Protein AF-A0AA43L320-F1 (afdb_monomer_lite)

Secondary structure (DSSP, 8-state):
-PPBPTTT-PBPEEEEEEETTEEEEEEE-TTT--EEEE-TTSSS-TTTTT-HHHHHHHHHHHHHHHHHHHHHHHHHHHHHHHHHHHHHHHHHHHHHHHHHHHHHHHHHH--

Foldseek 3Di:
DFDADPPPRHGWDWDFDCDPPDGWTWIADPPPRDIDTDDPPPDDPPVVCPDVVNVVVVVVVVVVVVVVVVVVVVVVVVVVVVVVVVVVVVVVVVVVVVVVVVVVVVVVVVD

Radius of gyration: 34.47 Å; chains: 1; bounding box: 60×39×96 Å

pLDDT: mean 72.35, std 18.94, range [42.34, 97.25]

Structure (mmCIF, N/CA/C/O backbone):
data_AF-A0AA43L320-F1
#
_entry.id   AF-A0AA43L320-F1
#
loop_
_atom_site.group_PDB
_atom_site.id
_atom_site.type_symbol
_atom_site.label_atom_id
_atom_site.label_alt_id
_atom_site.label_comp_id
_atom_site.label_asym_id
_atom_site.label_entity_id
_atom_site.label_seq_id
_atom_site.pdbx_PDB_ins_code
_atom_site.Cartn_x
_atom_site.Cartn_y
_atom_site.Cartn_z
_atom_site.occupancy
_atom_site.B_iso_or_equiv
_atom_site.auth_seq_id
_atom_site.auth_comp_id
_atom_site.auth_asym_id
_atom_site.auth_atom_id
_atom_site.pdbx_PDB_model_num
ATOM 1 N N . MET A 1 1 ? 27.239 -2.742 -45.881 1.00 50.31 1 MET A N 1
ATOM 2 C CA . MET A 1 1 ? 28.266 -3.732 -45.496 1.00 50.31 1 MET A CA 1
ATOM 3 C C . MET A 1 1 ? 27.549 -4.817 -44.713 1.00 50.31 1 MET A C 1
ATOM 5 O O . MET A 1 1 ? 26.908 -4.476 -43.729 1.00 50.31 1 MET A O 1
ATOM 9 N N . GLU A 1 2 ? 27.549 -6.057 -45.202 1.00 52.50 2 GLU A N 1
ATOM 10 C CA . GLU A 1 2 ? 26.899 -7.197 -44.536 1.00 52.50 2 GLU A CA 1
ATOM 11 C C . GLU A 1 2 ? 27.739 -7.641 -43.328 1.00 52.50 2 GLU A C 1
ATOM 13 O O . GLU A 1 2 ? 28.935 -7.904 -43.467 1.00 52.50 2 GLU A O 1
ATOM 18 N N . GLU A 1 3 ? 27.141 -7.686 -42.135 1.00 56.88 3 GLU A N 1
ATOM 19 C CA . GLU A 1 3 ? 27.816 -8.140 -40.913 1.00 56.88 3 GLU A CA 1
ATOM 20 C C . GLU A 1 3 ? 27.909 -9.677 -40.909 1.00 56.88 3 GLU A C 1
ATOM 22 O O . GLU A 1 3 ? 26.898 -10.380 -40.916 1.00 56.88 3 GLU A O 1
ATOM 27 N N . LYS A 1 4 ? 29.138 -10.206 -40.911 1.00 62.78 4 LYS A N 1
ATOM 28 C CA . LYS A 1 4 ? 29.427 -11.645 -40.813 1.00 62.78 4 LYS A CA 1
ATOM 29 C C . LYS A 1 4 ? 29.755 -12.027 -39.371 1.00 62.78 4 LYS A C 1
ATOM 31 O O . LYS A 1 4 ? 30.315 -11.224 -38.627 1.00 62.78 4 LYS A O 1
ATOM 36 N N . CYS A 1 5 ? 29.441 -13.261 -38.986 1.00 64.62 5 CYS A N 1
ATOM 37 C CA . CYS A 1 5 ? 29.768 -13.794 -37.669 1.00 64.62 5 CYS A CA 1
ATOM 38 C C . CYS A 1 5 ? 31.290 -13.760 -37.443 1.00 64.62 5 CYS A C 1
ATOM 40 O O . CYS A 1 5 ? 32.023 -14.319 -38.260 1.00 64.62 5 CYS A O 1
ATOM 42 N N . PRO A 1 6 ? 31.790 -13.175 -36.342 1.00 63.50 6 PRO A N 1
ATOM 43 C CA . PRO A 1 6 ? 33.228 -13.121 -36.076 1.00 63.50 6 PRO A CA 1
ATOM 44 C C . PRO A 1 6 ? 33.849 -14.508 -35.844 1.00 63.50 6 PRO A C 1
ATOM 46 O O . PRO A 1 6 ? 35.060 -14.653 -35.965 1.00 63.50 6 PRO A O 1
ATOM 49 N N . GLN A 1 7 ? 33.034 -15.523 -35.529 1.00 66.31 7 GLN A N 1
ATOM 50 C CA . GLN A 1 7 ? 33.512 -16.856 -35.159 1.00 66.31 7 GLN A CA 1
ATOM 51 C C . GLN A 1 7 ? 33.479 -17.876 -36.305 1.00 66.31 7 GLN A C 1
ATOM 53 O O . GLN A 1 7 ? 34.319 -18.767 -36.344 1.00 66.31 7 GLN A O 1
ATOM 58 N N . CYS A 1 8 ? 32.541 -17.758 -37.247 1.00 70.75 8 CYS A N 1
ATOM 59 C CA . CYS A 1 8 ? 32.415 -18.701 -38.369 1.00 70.75 8 CYS A CA 1
ATOM 60 C C . CYS A 1 8 ? 32.293 -18.029 -39.747 1.00 70.75 8 CYS A C 1
ATOM 62 O O . CYS A 1 8 ? 32.132 -18.717 -40.749 1.00 70.75 8 CYS A O 1
ATOM 64 N N . ALA A 1 9 ? 32.336 -16.692 -39.808 1.00 67.56 9 ALA A N 1
ATOM 65 C CA . ALA A 1 9 ? 32.150 -15.874 -41.011 1.00 67.56 9 ALA A CA 1
ATOM 66 C C . ALA A 1 9 ? 30.824 -16.090 -41.776 1.00 67.56 9 ALA A C 1
ATOM 68 O O . ALA A 1 9 ? 30.637 -15.506 -42.847 1.00 67.56 9 ALA A O 1
ATOM 69 N N . ALA A 1 10 ? 29.886 -16.867 -41.225 1.00 71.06 10 ALA A N 1
ATOM 70 C CA . ALA A 1 10 ? 28.543 -17.045 -41.767 1.00 71.06 10 ALA A CA 1
ATOM 71 C C . ALA A 1 10 ? 27.704 -15.755 -41.621 1.00 71.06 10 ALA A C 1
ATOM 73 O O . ALA A 1 10 ? 27.972 -14.946 -40.723 1.00 71.06 10 ALA A O 1
ATOM 74 N N . PRO A 1 11 ? 26.695 -15.531 -42.481 1.00 61.12 11 PRO A N 1
ATOM 75 C CA . PRO A 1 11 ? 25.803 -14.379 -42.365 1.00 61.12 11 PRO A CA 1
ATOM 76 C C . PRO A 1 11 ? 24.998 -14.432 -41.057 1.00 61.12 11 PRO A C 1
ATOM 78 O O . PRO A 1 11 ? 24.463 -15.477 -40.687 1.00 61.12 11 PRO A O 1
ATOM 81 N N . LEU A 1 12 ? 24.924 -13.303 -40.347 1.00 61.56 12 LEU A N 1
ATOM 82 C CA . LEU A 1 12 ? 24.143 -13.165 -39.114 1.00 61.56 12 LEU A CA 1
ATOM 83 C C . LEU A 1 12 ? 22.704 -12.754 -39.453 1.00 61.56 12 LEU A C 1
ATOM 85 O O . LEU A 1 12 ? 22.498 -11.784 -40.184 1.00 61.56 12 LEU A O 1
ATOM 89 N N . LYS A 1 13 ? 21.705 -13.443 -38.895 1.00 59.94 13 LYS A N 1
ATOM 90 C CA . LYS A 1 13 ? 20.313 -12.973 -38.919 1.00 59.94 13 LYS A CA 1
ATOM 91 C C . LYS A 1 13 ? 20.035 -12.189 -37.640 1.00 59.94 13 LYS A C 1
ATOM 93 O O . LYS A 1 13 ? 20.357 -12.639 -36.546 1.00 59.94 13 LYS A O 1
ATOM 98 N N . ARG A 1 14 ? 19.455 -10.995 -37.776 1.00 57.75 14 ARG A N 1
ATOM 99 C CA . ARG A 1 14 ? 19.022 -10.189 -36.627 1.00 57.75 14 ARG A CA 1
ATOM 100 C C . ARG A 1 14 ? 17.656 -10.681 -36.166 1.00 57.75 14 ARG A C 1
ATOM 102 O O . ARG A 1 14 ? 16.716 -10.658 -36.956 1.00 57.75 14 ARG A O 1
ATOM 109 N N . ALA A 1 15 ? 17.556 -11.087 -34.906 1.00 53.25 15 ALA A N 1
ATOM 110 C CA . ALA A 1 15 ? 16.291 -11.372 -34.248 1.00 53.25 15 ALA A CA 1
ATOM 111 C C . ALA A 1 15 ? 16.098 -10.352 -33.119 1.00 53.25 15 ALA A C 1
ATOM 113 O O . ALA A 1 15 ? 16.941 -10.209 -32.237 1.00 53.25 15 ALA A O 1
AT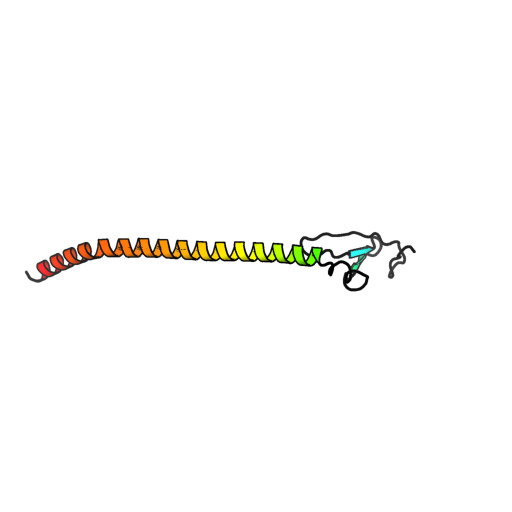OM 114 N N . THR A 1 16 ? 15.012 -9.588 -33.175 1.00 52.88 16 THR A N 1
ATOM 115 C CA . THR A 1 16 ? 14.664 -8.616 -32.136 1.00 52.88 16 THR A CA 1
ATOM 116 C C . THR A 1 16 ? 13.730 -9.304 -31.153 1.00 52.88 16 THR A C 1
ATOM 118 O O . THR A 1 16 ? 12.585 -9.593 -31.496 1.00 52.88 16 THR A O 1
ATOM 121 N N . GLU A 1 17 ? 14.201 -9.595 -29.942 1.00 46.91 17 GLU A N 1
ATOM 122 C CA . GLU A 1 17 ? 13.357 -10.193 -28.909 1.00 46.91 17 GLU A CA 1
ATOM 123 C C . GLU A 1 17 ? 12.870 -9.099 -27.951 1.00 46.91 17 GLU A C 1
ATOM 125 O O . GLU A 1 17 ? 13.636 -8.523 -27.176 1.00 46.91 17 GLU A O 1
ATOM 130 N N . ILE A 1 18 ? 11.579 -8.769 -28.040 1.00 47.12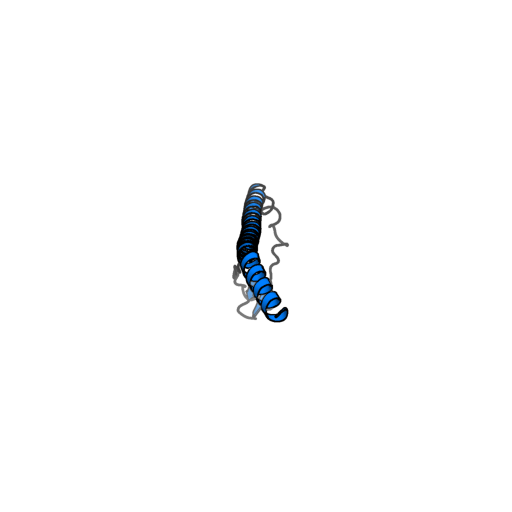 18 ILE A N 1
ATOM 131 C CA . ILE A 1 18 ? 10.936 -7.767 -27.184 1.00 47.12 18 ILE A CA 1
ATOM 132 C C . ILE A 1 18 ? 10.414 -8.486 -25.940 1.00 47.12 18 ILE A C 1
ATOM 134 O O . ILE A 1 18 ? 9.248 -8.871 -25.874 1.00 47.12 18 ILE A O 1
ATOM 138 N N . ASN A 1 19 ? 11.279 -8.685 -24.946 1.00 45.31 19 ASN A N 1
ATOM 139 C CA . ASN A 1 19 ? 10.837 -9.115 -23.623 1.00 45.31 19 ASN A CA 1
ATOM 140 C C . ASN A 1 19 ? 10.483 -7.886 -22.779 1.00 45.31 19 ASN A C 1
ATOM 142 O O . ASN A 1 19 ? 11.207 -6.893 -22.760 1.00 45.31 19 ASN A O 1
ATOM 146 N N . SER A 1 20 ? 9.340 -7.969 -22.098 1.00 45.88 20 SER A N 1
ATOM 147 C CA . SER A 1 20 ? 8.433 -6.901 -21.638 1.00 45.88 20 SER A CA 1
ATOM 148 C C . SER A 1 20 ? 8.994 -5.681 -20.887 1.00 45.88 20 SER A C 1
ATOM 150 O O . SER A 1 20 ? 8.207 -4.802 -20.552 1.00 45.88 20 SER A O 1
ATOM 152 N N . LEU A 1 21 ? 10.297 -5.566 -20.622 1.00 47.81 21 LEU A N 1
ATOM 153 C CA . LEU A 1 21 ? 10.897 -4.403 -19.957 1.00 47.81 21 LEU A CA 1
ATOM 154 C C . LEU A 1 21 ? 12.280 -3.977 -20.496 1.00 47.81 21 LEU A C 1
ATOM 156 O O . LEU A 1 21 ? 12.795 -2.960 -20.033 1.00 47.81 21 LEU A O 1
ATOM 160 N N . ILE A 1 22 ? 12.885 -4.686 -21.460 1.00 47.25 22 ILE A N 1
ATOM 161 C CA . ILE A 1 22 ? 14.171 -4.300 -22.070 1.00 47.25 22 ILE A CA 1
ATOM 162 C C . ILE A 1 22 ? 14.190 -4.751 -23.541 1.00 47.25 22 ILE A C 1
ATOM 164 O O . ILE A 1 22 ? 14.206 -5.946 -23.820 1.00 47.25 22 ILE A O 1
ATOM 168 N N . GLU A 1 23 ? 14.228 -3.805 -24.487 1.00 49.16 23 GLU A N 1
ATOM 169 C CA . GLU A 1 23 ? 14.583 -4.102 -25.883 1.00 49.16 23 GLU A CA 1
ATOM 170 C C . GLU A 1 23 ? 16.090 -4.387 -25.952 1.00 49.16 23 GLU A C 1
ATOM 172 O O . GLU A 1 23 ? 16.916 -3.477 -26.035 1.00 49.16 23 GLU A O 1
ATOM 177 N N . THR A 1 24 ? 16.463 -5.660 -25.854 1.00 52.09 24 THR A N 1
ATOM 178 C CA . THR A 1 24 ? 17.830 -6.122 -26.121 1.00 52.09 24 THR A CA 1
ATOM 179 C C . THR A 1 24 ? 17.876 -6.755 -27.502 1.00 52.09 24 THR A C 1
ATOM 181 O O . THR A 1 24 ? 17.293 -7.814 -27.717 1.00 52.09 24 THR A O 1
ATOM 184 N N . GLU A 1 25 ? 18.588 -6.122 -28.437 1.00 53.47 25 GLU A N 1
ATOM 185 C CA . GLU A 1 25 ? 18.914 -6.758 -29.714 1.00 53.47 25 GLU A CA 1
ATOM 186 C C . GLU A 1 25 ? 19.965 -7.846 -29.469 1.00 53.47 25 GLU A C 1
ATOM 188 O O . GLU A 1 25 ? 21.114 -7.568 -29.103 1.00 53.47 25 GLU A O 1
ATOM 193 N N . ILE A 1 26 ? 19.556 -9.099 -29.652 1.00 59.62 26 ILE A N 1
ATOM 194 C CA . ILE A 1 26 ? 20.440 -10.257 -29.589 1.00 59.62 26 ILE A CA 1
ATOM 195 C C . ILE A 1 26 ? 20.672 -10.702 -31.027 1.00 59.62 26 ILE A C 1
ATOM 197 O O . ILE A 1 26 ? 19.739 -11.040 -31.750 1.00 59.62 26 ILE A O 1
ATOM 201 N N . ILE A 1 27 ? 21.928 -10.678 -31.463 1.00 62.88 27 ILE A N 1
ATOM 202 C CA . ILE A 1 27 ? 22.288 -11.261 -32.751 1.00 62.88 27 ILE A CA 1
ATOM 203 C C . ILE A 1 27 ? 22.785 -12.673 -32.491 1.00 62.88 27 ILE A C 1
ATOM 205 O O . ILE A 1 27 ? 23.805 -12.855 -31.827 1.00 62.88 27 ILE A O 1
ATOM 209 N N . GLU A 1 28 ? 22.082 -13.657 -33.038 1.00 60.56 28 GLU A N 1
ATOM 210 C CA . GLU A 1 28 ? 22.453 -15.064 -32.954 1.00 60.56 28 GLU A CA 1
ATOM 211 C C . GLU A 1 28 ? 22.883 -15.592 -34.326 1.00 60.56 28 GLU A C 1
ATOM 213 O O . GLU A 1 28 ? 22.277 -15.306 -35.361 1.00 60.56 28 GLU A O 1
ATOM 218 N N . CYS A 1 29 ? 23.972 -16.356 -34.349 1.00 62.72 29 CYS A N 1
ATOM 219 C CA . CYS A 1 29 ? 24.416 -17.053 -35.543 1.00 62.72 29 CYS A CA 1
ATOM 220 C C . CYS A 1 29 ? 23.809 -18.458 -35.598 1.00 62.72 29 CYS A C 1
ATOM 222 O O . CYS A 1 29 ? 24.225 -19.326 -34.838 1.00 62.72 29 CYS A O 1
ATOM 224 N N . GLU A 1 30 ? 22.913 -18.717 -36.554 1.00 59.00 30 GLU A N 1
ATOM 225 C CA . GLU A 1 30 ? 22.262 -20.031 -36.734 1.00 59.00 30 GLU A CA 1
ATOM 226 C C . GLU A 1 30 ? 23.251 -21.191 -36.986 1.00 59.00 30 GLU A C 1
ATOM 228 O O . GLU A 1 30 ? 22.915 -22.346 -36.748 1.00 59.00 30 GLU A O 1
ATOM 233 N N . TYR A 1 31 ? 24.471 -20.907 -37.459 1.00 62.38 31 TYR A N 1
ATOM 234 C CA . TYR A 1 31 ? 25.445 -21.945 -37.827 1.00 62.38 31 TYR A CA 1
ATOM 235 C C . TYR A 1 31 ? 26.312 -22.428 -36.664 1.00 62.38 31 TYR A C 1
ATOM 237 O O . TYR A 1 31 ? 26.681 -23.598 -36.620 1.00 62.38 31 TYR A O 1
ATOM 245 N N . CYS A 1 32 ? 26.679 -21.538 -35.742 1.00 64.62 32 CYS A N 1
ATOM 246 C CA . CYS A 1 32 ? 27.555 -21.878 -34.618 1.00 64.62 32 CYS A CA 1
ATOM 247 C C . CYS A 1 32 ? 26.949 -21.567 -33.245 1.00 64.62 32 CYS A C 1
ATOM 249 O O . CYS A 1 32 ? 27.613 -21.786 -32.236 1.00 64.62 32 CYS A O 1
ATOM 251 N N . GLY A 1 33 ? 25.726 -21.031 -33.198 1.00 62.78 33 GLY A N 1
ATOM 252 C CA . GLY A 1 33 ? 25.049 -20.629 -31.963 1.00 62.78 33 GLY A CA 1
ATOM 253 C C . GLY A 1 33 ? 25.693 -19.429 -31.265 1.00 62.78 33 GLY A C 1
ATOM 254 O O . GLY A 1 33 ? 25.444 -19.193 -30.088 1.00 62.78 33 GLY A O 1
ATOM 255 N N . TYR A 1 34 ? 26.568 -18.678 -31.946 1.00 61.59 34 TYR A N 1
ATOM 256 C CA . TYR A 1 34 ? 27.215 -17.516 -31.338 1.00 61.59 34 TYR A CA 1
ATOM 257 C C . TYR A 1 34 ? 26.200 -16.391 -31.121 1.00 61.59 34 TYR A C 1
ATOM 259 O O . TYR A 1 34 ? 25.694 -15.822 -32.089 1.00 61.59 34 TYR A O 1
ATOM 267 N N . THR A 1 35 ? 25.948 -16.049 -29.858 1.00 59.97 35 THR A N 1
ATOM 268 C CA . THR A 1 35 ? 25.073 -14.942 -29.459 1.00 59.97 35 THR A CA 1
ATOM 269 C C . THR A 1 35 ? 25.899 -13.722 -29.063 1.00 59.97 35 THR A C 1
ATOM 271 O O . THR A 1 35 ? 26.682 -13.779 -28.112 1.00 59.97 35 THR A O 1
ATOM 274 N N . CYS A 1 36 ? 25.687 -12.594 -29.735 1.00 60.00 36 CYS A N 1
ATOM 275 C CA . CYS A 1 36 ? 26.227 -11.302 -29.333 1.00 60.00 36 CYS A CA 1
ATOM 276 C C . CYS A 1 36 ? 25.092 -10.415 -28.822 1.00 60.00 36 CYS A C 1
ATOM 278 O O . CYS A 1 36 ? 24.114 -10.167 -29.530 1.00 60.00 36 CYS A O 1
ATOM 280 N N . LYS A 1 37 ? 25.226 -9.932 -27.586 1.00 58.56 37 LYS A N 1
ATOM 281 C CA . LYS A 1 37 ? 24.317 -8.935 -27.019 1.00 58.56 37 LYS A CA 1
ATOM 282 C C . LYS A 1 37 ? 24.803 -7.565 -27.465 1.00 58.56 37 LYS A C 1
ATOM 284 O O . LYS A 1 37 ? 25.899 -7.154 -27.085 1.00 58.56 37 LYS A O 1
ATOM 289 N N . ILE A 1 38 ? 24.017 -6.863 -28.277 1.00 58.50 38 ILE A N 1
ATOM 290 C CA . ILE A 1 38 ? 24.325 -5.470 -28.589 1.00 58.50 38 ILE A CA 1
ATOM 291 C C . ILE A 1 38 ? 23.811 -4.634 -27.428 1.00 58.50 38 ILE A C 1
ATOM 293 O O . ILE A 1 38 ? 22.609 -4.433 -27.272 1.00 58.50 38 ILE A O 1
ATOM 297 N N . ASP A 1 39 ? 24.734 -4.138 -26.606 1.00 50.66 39 ASP A N 1
ATOM 298 C CA . ASP A 1 39 ? 24.391 -3.155 -25.591 1.00 50.66 39 ASP A CA 1
ATOM 299 C C . ASP A 1 39 ? 23.851 -1.887 -26.279 1.00 50.66 39 ASP A C 1
ATOM 301 O O . ASP A 1 39 ? 24.593 -1.214 -27.012 1.00 50.66 39 ASP A O 1
ATOM 305 N N . PRO A 1 40 ? 22.602 -1.468 -26.001 1.00 51.62 40 PRO A N 1
ATOM 306 C CA . PRO A 1 40 ? 22.006 -0.274 -26.602 1.00 51.62 40 PRO A CA 1
ATOM 307 C C . PRO A 1 40 ? 22.720 1.028 -26.192 1.00 51.62 40 PRO A C 1
ATOM 309 O O . PRO A 1 40 ? 22.341 2.111 -26.631 1.00 51.62 40 PRO A O 1
ATOM 312 N N . LYS A 1 41 ? 23.768 0.958 -25.360 1.00 51.62 41 LYS A N 1
ATOM 313 C CA . LYS A 1 41 ? 24.598 2.097 -24.948 1.00 51.62 41 LYS A CA 1
ATOM 314 C C . LYS A 1 41 ? 25.688 2.487 -25.945 1.00 51.62 41 LYS A C 1
ATOM 316 O O . LYS A 1 41 ? 26.209 3.591 -25.818 1.00 51.62 41 LYS A O 1
ATOM 321 N N . MET A 1 42 ? 26.046 1.648 -26.922 1.00 50.38 42 MET A N 1
ATOM 322 C CA . MET A 1 42 ? 27.236 1.931 -27.741 1.00 50.38 42 MET A CA 1
ATOM 323 C C . MET A 1 42 ? 26.999 2.632 -29.078 1.00 50.38 42 MET A C 1
ATOM 325 O O . MET A 1 42 ? 27.953 3.194 -29.613 1.00 50.38 42 MET A O 1
ATOM 329 N N . LYS A 1 43 ? 25.786 2.688 -29.639 1.00 49.50 43 LYS A N 1
ATOM 330 C CA . LYS A 1 43 ? 25.591 3.366 -30.935 1.00 49.50 43 LYS A CA 1
ATOM 331 C C . LYS A 1 43 ? 24.248 4.107 -31.010 1.00 49.50 43 LYS A C 1
ATOM 333 O O . LYS A 1 43 ? 23.243 3.548 -31.410 1.00 49.50 43 LYS A O 1
ATOM 338 N N . LYS A 1 44 ? 24.282 5.419 -30.732 1.00 45.84 44 LYS A N 1
ATOM 339 C CA . LYS A 1 44 ? 23.312 6.445 -31.198 1.00 45.84 44 LYS A CA 1
ATOM 340 C C . LYS A 1 44 ? 21.948 6.590 -30.491 1.00 45.84 44 LYS A C 1
ATOM 342 O O . LYS A 1 44 ? 21.109 7.343 -30.973 1.00 45.84 44 LYS A O 1
ATOM 347 N N . THR A 1 45 ? 21.738 6.011 -29.315 1.00 47.84 45 THR A N 1
ATOM 348 C CA . THR A 1 45 ? 20.453 6.109 -28.576 1.00 47.84 45 THR A CA 1
ATOM 349 C C . THR A 1 45 ? 20.406 7.215 -27.515 1.00 47.84 45 THR A C 1
ATOM 351 O O . THR A 1 45 ? 19.343 7.505 -26.974 1.00 47.84 45 THR A O 1
ATOM 354 N N . ALA A 1 46 ? 21.520 7.901 -27.240 1.00 45.12 46 ALA A N 1
ATOM 355 C CA . ALA A 1 46 ? 21.552 8.994 -26.259 1.00 45.12 46 ALA A CA 1
ATOM 356 C C . ALA A 1 46 ? 20.858 10.288 -26.741 1.00 45.12 46 ALA A C 1
ATOM 358 O O . ALA A 1 46 ? 20.422 11.094 -25.922 1.00 45.12 46 ALA A O 1
ATOM 359 N N . ALA A 1 47 ? 20.726 10.494 -28.056 1.00 44.81 47 ALA A N 1
ATOM 360 C CA . ALA A 1 47 ? 20.121 11.707 -28.614 1.00 44.81 47 ALA A CA 1
ATOM 361 C C . ALA A 1 47 ? 18.586 11.624 -28.745 1.00 44.81 47 ALA A C 1
ATOM 363 O O . ALA A 1 47 ? 17.905 12.632 -28.587 1.00 44.81 47 ALA A O 1
ATOM 364 N N . LEU A 1 48 ? 18.022 10.432 -28.979 1.00 43.34 48 LEU A N 1
ATOM 365 C CA . LEU A 1 48 ? 16.572 10.248 -29.166 1.00 43.34 48 LEU A CA 1
ATOM 366 C C . LEU A 1 48 ? 15.804 10.076 -27.842 1.00 43.34 48 LEU A C 1
ATOM 368 O O . LEU A 1 48 ? 14.674 10.555 -27.726 1.00 43.34 48 LEU A O 1
ATOM 372 N N . LEU A 1 49 ? 16.431 9.490 -26.814 1.00 44.62 49 LEU A N 1
ATOM 373 C CA . LEU A 1 49 ? 15.856 9.347 -25.464 1.00 44.62 49 LEU A CA 1
ATOM 374 C C . LEU A 1 49 ? 15.845 10.653 -24.645 1.00 44.62 49 LEU A C 1
ATOM 376 O O . LEU A 1 49 ? 15.126 10.742 -23.653 1.00 44.62 49 LEU A O 1
ATOM 380 N N . ASN A 1 50 ? 16.587 11.678 -25.078 1.00 42.34 50 ASN A N 1
ATOM 381 C CA . ASN A 1 50 ? 16.607 13.016 -24.472 1.00 42.34 50 ASN A CA 1
ATOM 382 C C . ASN A 1 50 ? 15.758 14.036 -25.242 1.00 42.34 50 ASN A C 1
ATOM 384 O O . ASN A 1 50 ? 15.959 15.243 -25.126 1.00 42.34 50 ASN A O 1
ATOM 388 N N . THR A 1 51 ? 14.795 13.580 -26.042 1.00 49.09 51 THR A N 1
ATOM 389 C CA . THR A 1 51 ? 13.814 14.505 -26.607 1.00 49.09 51 THR A CA 1
ATOM 390 C C . THR A 1 51 ? 12.815 14.904 -25.506 1.00 49.09 51 THR A C 1
ATOM 392 O O . THR A 1 51 ? 12.254 14.035 -24.830 1.00 49.09 51 THR A O 1
ATOM 395 N N . PRO A 1 52 ? 12.563 16.209 -25.281 1.00 48.78 52 PRO A N 1
ATOM 396 C CA . PRO A 1 52 ? 11.744 16.694 -24.162 1.00 48.78 52 PRO A CA 1
ATOM 397 C C . PRO A 1 52 ? 10.319 16.113 -24.149 1.00 48.78 52 PRO A C 1
ATOM 399 O O . PRO A 1 52 ? 9.730 15.937 -23.082 1.00 48.78 52 PRO A O 1
ATOM 402 N N . ASN A 1 53 ? 9.794 15.720 -25.314 1.00 57.31 53 ASN A N 1
ATOM 403 C CA . ASN A 1 53 ? 8.494 15.059 -25.442 1.00 57.31 53 ASN A CA 1
ATOM 404 C C . ASN A 1 53 ? 8.451 13.653 -24.815 1.00 57.31 53 ASN A C 1
ATOM 406 O O . ASN A 1 53 ? 7.437 13.285 -24.218 1.00 57.31 53 ASN A O 1
ATOM 410 N N . VAL A 1 54 ? 9.534 12.873 -24.894 1.00 54.09 54 VAL A N 1
ATOM 411 C CA . VAL A 1 54 ? 9.595 11.511 -24.329 1.00 54.09 54 VAL A CA 1
ATOM 412 C C . VAL A 1 54 ? 9.777 11.565 -22.809 1.00 54.09 54 VAL A C 1
ATOM 414 O O . VAL A 1 54 ? 9.089 10.855 -22.072 1.00 54.09 54 VAL A O 1
ATOM 417 N N . LEU A 1 55 ? 10.608 12.488 -22.313 1.00 54.84 55 LEU A N 1
ATOM 418 C CA . LEU A 1 55 ? 10.784 12.735 -20.876 1.00 54.84 55 LEU A CA 1
ATOM 419 C C . LEU A 1 55 ? 9.497 13.252 -20.210 1.00 54.84 55 LEU A C 1
ATOM 421 O O . LEU A 1 55 ? 9.126 12.781 -19.132 1.00 54.84 55 LEU A O 1
ATOM 425 N N . ALA A 1 56 ? 8.769 14.162 -20.866 1.00 58.94 56 ALA A N 1
ATOM 426 C CA . ALA A 1 56 ? 7.488 14.661 -20.369 1.00 58.94 56 ALA A CA 1
ATOM 427 C C . ALA A 1 56 ? 6.411 13.564 -20.325 1.00 58.94 56 ALA A C 1
ATOM 429 O O . ALA A 1 56 ? 5.618 13.520 -19.382 1.00 58.94 56 ALA A O 1
ATOM 430 N N . ARG A 1 57 ? 6.395 12.654 -21.308 1.00 62.62 57 ARG A N 1
ATOM 431 C CA . ARG A 1 57 ? 5.473 11.509 -21.338 1.00 62.62 57 ARG A CA 1
ATOM 432 C C . ARG A 1 57 ? 5.768 10.514 -20.213 1.00 62.62 57 ARG A C 1
ATOM 434 O O . ARG A 1 57 ? 4.848 10.147 -19.487 1.00 62.62 57 ARG A O 1
ATOM 441 N N . ASN A 1 58 ? 7.034 10.157 -19.996 1.00 61.09 58 ASN A N 1
ATOM 442 C CA . ASN A 1 58 ? 7.430 9.223 -18.934 1.00 61.09 58 ASN A CA 1
ATOM 443 C C . ASN A 1 58 ? 7.233 9.793 -17.522 1.00 61.09 58 ASN A C 1
ATOM 445 O O . ASN A 1 58 ? 6.929 9.046 -16.593 1.00 61.09 58 ASN A O 1
ATOM 449 N N . LYS A 1 59 ? 7.361 11.115 -17.343 1.00 77.31 59 LYS A N 1
ATOM 450 C CA . LYS A 1 59 ? 7.017 11.772 -16.074 1.00 77.31 59 LYS A CA 1
ATOM 451 C C . LYS A 1 59 ? 5.530 11.605 -15.744 1.00 77.31 59 LYS A C 1
ATOM 453 O O . LYS A 1 59 ? 5.203 11.186 -14.642 1.00 77.31 59 LYS A O 1
ATOM 458 N N . ARG A 1 60 ? 4.637 11.835 -16.717 1.00 74.00 60 ARG A N 1
ATOM 459 C CA . ARG A 1 60 ? 3.181 11.689 -16.515 1.00 74.00 60 ARG A CA 1
ATOM 460 C C . ARG A 1 60 ? 2.766 10.265 -16.151 1.00 74.00 60 ARG A C 1
ATOM 462 O O . ARG A 1 60 ? 1.858 10.105 -15.343 1.00 74.00 60 ARG A O 1
ATOM 469 N N . ILE A 1 61 ? 3.406 9.258 -16.749 1.00 74.69 61 ILE A N 1
ATOM 470 C CA . ILE A 1 61 ? 3.123 7.845 -16.454 1.00 74.69 61 ILE A CA 1
ATOM 471 C C . ILE A 1 61 ? 3.507 7.529 -15.001 1.00 74.69 61 ILE A C 1
ATOM 473 O O . ILE A 1 61 ? 2.652 7.080 -14.244 1.00 74.69 61 ILE A O 1
ATOM 477 N N . ARG A 1 62 ? 4.721 7.897 -14.566 1.00 75.50 62 ARG A N 1
ATOM 478 C CA . ARG A 1 62 ? 5.145 7.731 -13.162 1.00 75.50 62 ARG A CA 1
ATOM 479 C C . ARG A 1 62 ? 4.261 8.479 -12.168 1.00 75.50 62 ARG A C 1
ATOM 481 O O . ARG A 1 62 ? 3.894 7.926 -11.138 1.00 75.50 62 ARG A O 1
ATOM 488 N N . ASP A 1 63 ? 3.885 9.718 -12.480 1.00 88.25 63 ASP A N 1
ATOM 489 C CA . ASP A 1 63 ? 3.009 10.519 -11.615 1.00 88.25 63 ASP A CA 1
ATOM 490 C C . ASP A 1 63 ? 1.599 9.907 -11.495 1.00 88.25 63 ASP A C 1
ATOM 492 O O . ASP A 1 63 ? 0.881 10.155 -10.523 1.00 88.25 63 ASP A O 1
ATOM 496 N N . ARG A 1 64 ? 1.158 9.135 -12.496 1.00 89.44 64 ARG A N 1
ATOM 497 C CA . ARG A 1 64 ? -0.102 8.388 -12.450 1.00 89.44 64 ARG A CA 1
ATOM 498 C C . ARG A 1 64 ? 0.033 7.139 -11.583 1.00 89.44 64 ARG A C 1
ATOM 500 O O . ARG A 1 64 ? -0.763 6.981 -10.665 1.00 89.44 64 ARG A O 1
ATOM 507 N N . GLU A 1 65 ? 1.055 6.323 -11.818 1.00 89.44 65 GLU A N 1
ATOM 508 C CA . GLU A 1 65 ? 1.322 5.111 -11.032 1.00 89.44 65 GLU A CA 1
ATOM 509 C C . GLU A 1 65 ? 1.487 5.433 -9.541 1.00 89.44 65 GLU A C 1
ATOM 511 O O . GLU A 1 65 ? 0.861 4.799 -8.695 1.00 89.44 65 GLU A O 1
ATOM 516 N N . TYR A 1 66 ? 2.229 6.496 -9.216 1.00 93.19 66 TYR A N 1
ATOM 517 C CA . TYR A 1 66 ? 2.423 6.941 -7.836 1.00 93.19 66 TYR A CA 1
ATOM 518 C C . TYR A 1 66 ? 1.113 7.375 -7.159 1.00 93.19 66 TYR A C 1
ATOM 520 O O . TYR A 1 66 ? 0.902 7.121 -5.971 1.00 93.19 66 TYR A O 1
ATOM 528 N N . ARG A 1 67 ? 0.204 8.021 -7.903 1.00 92.69 67 ARG A N 1
ATOM 529 C CA . ARG A 1 67 ? -1.122 8.396 -7.385 1.00 92.69 67 ARG A CA 1
ATOM 530 C C . ARG A 1 67 ? -2.010 7.178 -7.163 1.00 92.69 67 ARG A C 1
ATOM 532 O O . ARG A 1 67 ? -2.633 7.081 -6.111 1.00 92.69 67 ARG A O 1
ATOM 539 N N . GLU A 1 68 ? -2.024 6.244 -8.110 1.00 94.19 68 GLU A N 1
ATOM 540 C CA . GLU A 1 68 ? -2.782 4.993 -7.997 1.00 94.19 68 GLU A CA 1
ATOM 541 C C . GLU A 1 68 ? -2.271 4.118 -6.838 1.00 94.19 68 GLU A C 1
ATOM 543 O O . GLU A 1 68 ? -3.049 3.438 -6.169 1.00 94.19 68 GLU A O 1
ATOM 548 N N . GLU A 1 69 ? -0.970 4.138 -6.553 1.00 93.62 69 GLU A N 1
ATOM 549 C CA . GLU A 1 69 ? -0.392 3.445 -5.401 1.00 93.62 69 GLU A CA 1
ATOM 550 C C . GLU A 1 69 ? -0.731 4.135 -4.071 1.00 93.62 69 GLU A C 1
ATOM 552 O O . GLU A 1 69 ? -1.146 3.467 -3.121 1.00 93.62 69 GLU A O 1
ATOM 557 N N . ARG A 1 70 ? -0.657 5.473 -4.002 1.00 93.62 70 ARG A N 1
ATOM 558 C CA . ARG A 1 70 ? -1.101 6.225 -2.815 1.00 93.62 70 ARG A CA 1
ATOM 559 C C . ARG A 1 70 ? -2.563 5.971 -2.478 1.00 93.62 70 ARG A C 1
ATOM 561 O O . ARG A 1 70 ? -2.873 5.753 -1.309 1.00 93.62 70 ARG A O 1
ATOM 568 N N . GLN A 1 71 ? -3.429 5.968 -3.486 1.00 94.94 71 GLN A N 1
ATOM 569 C CA . GLN A 1 71 ? -4.855 5.741 -3.289 1.00 94.94 71 GLN A CA 1
ATOM 570 C C . GLN A 1 71 ? -5.115 4.348 -2.700 1.00 94.94 71 GLN A C 1
ATOM 572 O O . GLN A 1 71 ? -5.790 4.234 -1.683 1.00 94.94 71 GLN A O 1
ATOM 577 N N . ARG A 1 72 ? -4.450 3.305 -3.219 1.00 94.94 72 ARG A N 1
ATOM 578 C CA . ARG A 1 72 ? -4.529 1.944 -2.654 1.00 94.94 72 ARG A CA 1
ATOM 579 C C . ARG A 1 72 ? -4.087 1.869 -1.189 1.00 94.94 72 ARG A C 1
ATOM 581 O O . ARG A 1 72 ? -4.683 1.136 -0.400 1.00 94.94 72 ARG A O 1
ATOM 588 N N . ILE A 1 73 ? -3.049 2.615 -0.808 1.00 93.56 73 ILE A N 1
ATOM 589 C CA . ILE A 1 73 ? -2.572 2.669 0.583 1.00 93.56 73 ILE A CA 1
ATOM 590 C C . ILE A 1 73 ? -3.593 3.374 1.491 1.00 93.56 73 ILE A C 1
ATOM 592 O O . ILE A 1 73 ? -3.814 2.933 2.622 1.00 93.56 73 ILE A O 1
ATOM 596 N N . GLU A 1 74 ? -4.206 4.465 1.031 1.00 93.62 74 GLU A N 1
ATOM 597 C CA . GLU A 1 74 ? -5.242 5.190 1.779 1.00 93.62 74 GLU A CA 1
ATOM 598 C C . GLU A 1 74 ? -6.516 4.356 1.944 1.00 93.62 74 GLU A C 1
ATOM 600 O O . GLU A 1 74 ? -7.034 4.253 3.061 1.00 93.62 74 GLU A O 1
ATOM 605 N N . ASP A 1 75 ? -6.944 3.660 0.891 1.00 94.69 75 ASP A N 1
ATOM 606 C CA . ASP A 1 75 ? -8.092 2.755 0.926 1.00 94.69 75 ASP A CA 1
ATOM 607 C C . ASP A 1 75 ? -7.886 1.652 1.978 1.00 94.69 75 ASP A C 1
ATOM 609 O O . ASP A 1 75 ? -8.739 1.467 2.853 1.00 94.69 75 ASP A O 1
ATOM 613 N N . GLN A 1 76 ? -6.708 1.010 2.008 1.00 92.06 76 GLN A N 1
ATOM 614 C CA . GLN A 1 76 ? -6.377 0.010 3.035 1.00 92.06 76 GLN A CA 1
ATOM 615 C C . GLN A 1 76 ? -6.387 0.573 4.464 1.00 92.06 76 GLN A C 1
ATOM 617 O O . GLN A 1 76 ? -6.769 -0.128 5.409 1.00 92.06 76 GLN A O 1
ATOM 622 N N . LYS A 1 77 ? -5.944 1.821 4.666 1.00 92.81 77 LYS A N 1
ATOM 623 C CA . LYS A 1 77 ? -5.991 2.468 5.988 1.00 92.81 77 LYS A CA 1
ATOM 624 C C . LYS A 1 77 ? -7.433 2.717 6.422 1.00 92.81 77 LYS A C 1
ATOM 626 O O . LYS A 1 77 ? -7.769 2.430 7.572 1.00 92.81 77 LYS A O 1
ATOM 631 N N . SER A 1 78 ? -8.280 3.181 5.504 1.00 89.69 78 SER A N 1
ATOM 632 C CA . SER A 1 78 ? -9.690 3.462 5.780 1.00 89.69 78 SER A CA 1
ATOM 633 C C . SER A 1 78 ? -10.465 2.198 6.177 1.00 89.69 78 SER A C 1
ATOM 635 O O . SER A 1 78 ? -11.222 2.217 7.150 1.00 89.69 78 SER A O 1
ATOM 637 N N . GLU A 1 79 ? -10.220 1.062 5.515 1.00 92.19 79 GLU A N 1
ATOM 638 C CA . GLU A 1 79 ? -10.856 -0.214 5.861 1.00 92.19 79 GLU A CA 1
ATOM 639 C C . GLU A 1 79 ? -10.431 -0.720 7.242 1.00 92.19 79 GLU A C 1
ATOM 641 O O . GLU A 1 79 ? -11.269 -1.167 8.032 1.00 92.19 79 GLU A O 1
ATOM 646 N N . LYS A 1 80 ? -9.134 -0.630 7.567 1.00 89.50 80 LYS A N 1
ATOM 647 C CA . LYS A 1 80 ? -8.624 -0.994 8.899 1.00 89.50 80 LYS A CA 1
ATOM 648 C C . LYS A 1 80 ? -9.262 -0.132 9.988 1.00 89.50 80 LYS A C 1
ATOM 650 O O . LYS A 1 80 ? -9.620 -0.657 11.043 1.00 89.50 80 LYS A O 1
ATOM 655 N N . GLN A 1 81 ? -9.442 1.161 9.727 1.00 86.06 81 GLN A N 1
ATOM 656 C CA . GLN A 1 81 ? -10.077 2.079 10.668 1.00 86.06 81 GLN A CA 1
ATOM 657 C C . GLN A 1 81 ? -11.566 1.758 10.867 1.00 86.06 81 GLN A C 1
ATOM 659 O O . GLN A 1 81 ? -11.995 1.628 12.012 1.00 86.06 81 GLN A O 1
ATOM 664 N N . LYS A 1 82 ? -12.322 1.498 9.791 1.00 89.12 82 LYS A N 1
ATOM 665 C CA . LYS A 1 82 ? -13.737 1.082 9.871 1.00 89.12 82 LYS A CA 1
ATOM 666 C C . LYS A 1 82 ? -13.928 -0.219 10.657 1.00 89.12 82 LYS A C 1
ATOM 668 O O . LYS A 1 82 ? -14.838 -0.319 11.478 1.00 89.12 82 LYS A O 1
ATOM 673 N N . LYS A 1 83 ? -13.051 -1.213 10.459 1.00 89.12 83 LYS A N 1
ATOM 674 C CA . LYS A 1 83 ? -13.086 -2.474 11.227 1.00 89.12 83 LYS A CA 1
ATOM 675 C C . LYS A 1 83 ? -12.848 -2.244 12.720 1.00 89.12 83 LYS A C 1
ATOM 677 O O . LYS A 1 83 ? -13.498 -2.885 13.543 1.00 89.12 83 LYS A O 1
ATOM 682 N N . LYS A 1 84 ? -11.942 -1.327 13.073 1.00 87.62 84 LYS A N 1
ATOM 683 C CA . LYS A 1 84 ? -11.670 -0.971 14.471 1.00 87.62 84 LYS A CA 1
ATOM 684 C C . LYS A 1 84 ? -12.866 -0.264 15.112 1.00 87.62 84 LYS A C 1
ATOM 686 O O . LYS A 1 84 ? -13.299 -0.679 16.180 1.00 87.62 84 LYS A O 1
ATOM 691 N N . GLU A 1 85 ? -13.451 0.712 14.422 1.00 88.06 85 GLU A N 1
ATOM 692 C CA . GLU A 1 85 ? -14.618 1.457 14.908 1.00 88.06 85 GLU A CA 1
ATOM 693 C C . GLU A 1 85 ? -15.831 0.544 15.142 1.00 88.06 85 GLU A C 1
ATOM 695 O O . GLU A 1 85 ? -16.482 0.615 16.185 1.00 88.06 85 GLU A O 1
ATOM 700 N N . SER A 1 86 ? -16.081 -0.400 14.228 1.00 89.44 86 SER A N 1
ATOM 701 C CA . SER A 1 86 ? -17.137 -1.400 14.412 1.00 89.44 86 SER A CA 1
ATOM 702 C C . SER A 1 86 ? -16.901 -2.285 15.641 1.00 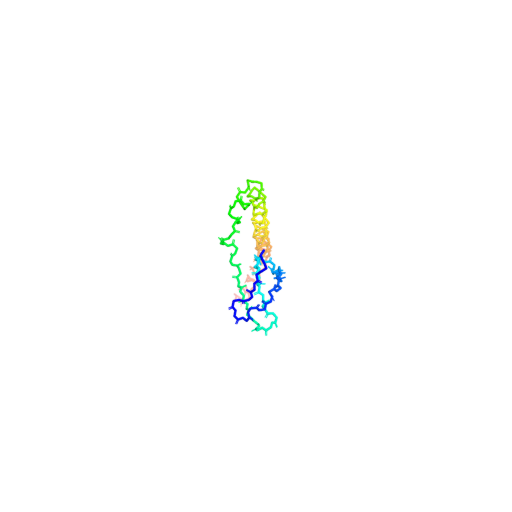89.44 86 SER A C 1
ATOM 704 O O . SER A 1 86 ? -17.865 -2.659 16.311 1.00 89.44 86 SER A O 1
ATOM 706 N N . ARG A 1 87 ? -15.645 -2.642 15.940 1.00 84.19 87 ARG A N 1
ATOM 707 C CA . ARG A 1 87 ? -15.308 -3.483 17.097 1.00 84.19 87 ARG A CA 1
ATOM 708 C C . ARG A 1 87 ? -15.462 -2.721 18.409 1.00 84.19 87 ARG A C 1
ATOM 710 O O . ARG A 1 87 ? -16.035 -3.253 19.355 1.00 84.19 87 ARG A O 1
ATOM 717 N N . ASP A 1 88 ? -14.987 -1.481 18.449 1.00 90.94 88 ASP A N 1
ATOM 718 C CA . ASP A 1 88 ? -15.064 -0.636 19.642 1.00 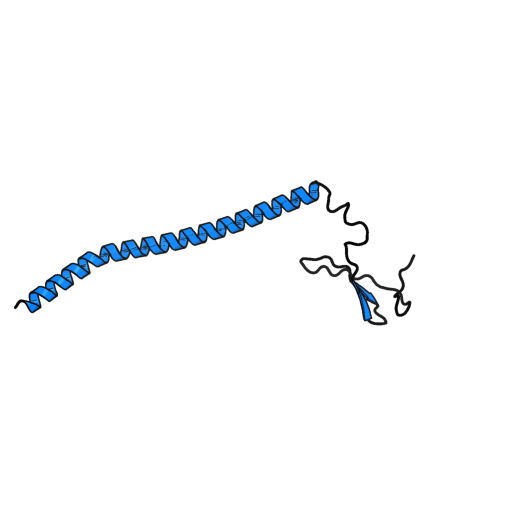90.94 88 ASP A CA 1
ATOM 719 C C . ASP A 1 88 ? -16.529 -0.319 19.990 1.00 90.94 88 ASP A C 1
ATOM 721 O O . ASP A 1 88 ? -16.921 -0.383 21.157 1.00 90.94 88 ASP A O 1
ATOM 725 N N . ARG A 1 89 ? -17.387 -0.115 18.980 1.00 90.38 89 ARG A N 1
ATOM 726 C CA . ARG A 1 89 ? -18.834 0.039 19.179 1.00 90.38 89 ARG A CA 1
ATOM 727 C C . ARG A 1 89 ? -19.491 -1.214 19.770 1.00 90.38 89 ARG A C 1
ATOM 729 O O . ARG A 1 89 ? -20.342 -1.089 20.645 1.00 90.38 89 ARG A O 1
ATOM 736 N N . LEU A 1 90 ? -19.099 -2.412 19.332 1.00 90.19 90 LEU A N 1
ATOM 737 C CA . LEU A 1 90 ? -19.625 -3.667 19.884 1.00 90.19 90 LEU A CA 1
ATOM 738 C C . LEU A 1 90 ? -19.233 -3.852 21.360 1.00 90.19 90 LEU A C 1
ATOM 740 O O . LEU A 1 90 ? -20.064 -4.262 22.169 1.00 90.19 90 LEU A O 1
ATOM 744 N N . LEU A 1 91 ? -17.990 -3.513 21.721 1.00 88.75 91 LEU A N 1
ATOM 745 C CA . LEU A 1 91 ? -17.501 -3.603 23.101 1.00 88.75 91 LEU A CA 1
ATOM 746 C C . LEU A 1 91 ? -18.289 -2.697 24.058 1.00 88.75 91 LEU A C 1
ATOM 748 O O . LEU A 1 91 ? -18.621 -3.127 25.163 1.00 88.75 91 LEU A O 1
ATOM 752 N N . LEU A 1 92 ? -18.650 -1.486 23.620 1.00 92.94 92 LEU A N 1
ATOM 753 C CA . LEU A 1 92 ? -19.452 -0.554 24.420 1.00 92.94 92 LEU A CA 1
ATOM 754 C C . LEU A 1 92 ? -20.843 -1.108 24.768 1.00 92.94 92 LEU A C 1
ATOM 756 O O . LEU A 1 92 ? -21.317 -0.889 25.880 1.00 92.94 92 LEU A O 1
ATOM 760 N N . TYR A 1 93 ? -21.483 -1.860 23.866 1.00 92.31 93 TYR A N 1
ATOM 761 C CA . TYR A 1 93 ? -22.792 -2.468 24.141 1.00 92.31 93 TYR A CA 1
ATOM 762 C C . TYR A 1 93 ? -22.714 -3.698 25.061 1.00 92.31 93 TYR A C 1
ATOM 764 O O . TYR A 1 93 ? -23.667 -3.972 25.787 1.00 92.31 93 TYR A O 1
ATOM 772 N N . MET A 1 94 ? -21.593 -4.426 25.069 1.00 91.00 94 MET A N 1
ATOM 773 C CA . MET A 1 94 ? -21.421 -5.631 25.897 1.00 91.00 94 MET A CA 1
ATOM 774 C C . MET A 1 94 ? -21.039 -5.320 27.351 1.00 91.00 94 MET A C 1
ATOM 776 O O . MET A 1 94 ? -21.411 -6.067 28.255 1.00 91.00 94 MET A O 1
ATOM 780 N N . PHE A 1 95 ? -20.340 -4.208 27.601 1.00 95.31 95 PHE A N 1
ATOM 781 C CA . PHE A 1 95 ? -19.913 -3.795 28.943 1.00 95.31 95 PHE A CA 1
ATOM 782 C C . PHE A 1 95 ? -21.039 -3.740 30.002 1.00 95.31 95 PHE A C 1
ATOM 784 O O . PHE A 1 95 ? -20.859 -4.340 31.065 1.00 95.31 95 PHE A O 1
ATOM 791 N N . PRO A 1 96 ? -22.206 -3.101 29.763 1.00 93.88 96 PRO A N 1
ATOM 792 C CA . PRO A 1 96 ? -23.271 -3.054 30.768 1.00 93.88 96 PRO A CA 1
ATOM 793 C C . PRO A 1 96 ? -23.852 -4.438 31.079 1.00 93.88 96 PRO A C 1
ATOM 795 O O . PRO A 1 96 ? -24.146 -4.727 32.235 1.00 93.88 96 PRO A O 1
ATOM 798 N N . ILE A 1 97 ? -23.968 -5.312 30.074 1.00 95.88 97 ILE A N 1
ATOM 799 C CA . ILE A 1 97 ? -24.490 -6.675 30.247 1.00 95.88 97 ILE A CA 1
ATOM 800 C C . ILE A 1 97 ? -23.557 -7.480 31.155 1.00 95.88 97 ILE A C 1
ATOM 802 O O . ILE A 1 97 ? -24.006 -8.095 32.121 1.00 95.88 97 ILE A O 1
ATOM 806 N N . ILE A 1 98 ? -22.250 -7.428 30.880 1.00 96.12 9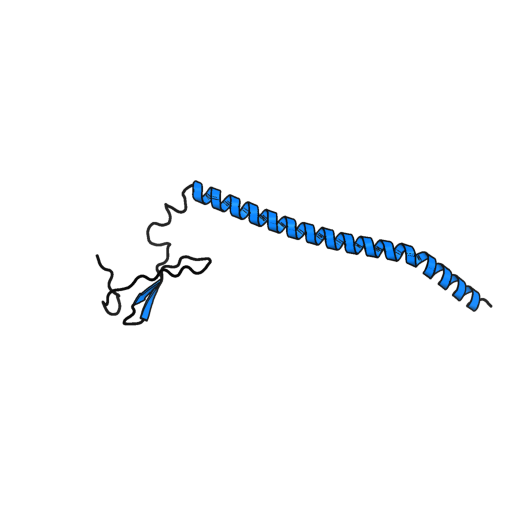8 ILE A N 1
ATOM 807 C CA . ILE A 1 98 ? -21.231 -8.095 31.699 1.00 96.12 98 ILE A CA 1
ATOM 808 C C . ILE A 1 98 ? -21.276 -7.568 33.140 1.00 96.12 98 ILE A C 1
ATOM 810 O O . ILE A 1 98 ? -21.228 -8.357 34.081 1.00 96.12 98 ILE A O 1
ATOM 814 N N . CYS A 1 99 ? -21.420 -6.252 33.319 1.00 96.19 99 CYS A N 1
ATOM 815 C CA . CYS A 1 99 ? -21.507 -5.626 34.637 1.00 96.19 99 CYS A CA 1
ATOM 816 C C . CYS A 1 99 ? -22.708 -6.148 35.449 1.00 96.19 99 CYS A C 1
ATOM 818 O O . CYS A 1 99 ? -22.545 -6.540 36.601 1.00 96.19 99 CYS A O 1
ATOM 820 N N . VAL A 1 100 ? -23.895 -6.247 34.836 1.00 95.94 100 VAL A N 1
ATOM 821 C CA . VAL A 1 100 ? -25.108 -6.767 35.499 1.00 95.94 100 VAL A CA 1
ATOM 822 C C . VAL A 1 100 ? -24.952 -8.234 35.907 1.00 95.94 100 VAL A C 1
ATOM 824 O O . VAL A 1 100 ? -25.305 -8.598 37.028 1.00 95.94 100 VAL A O 1
ATOM 827 N N . ILE A 1 101 ? -24.398 -9.075 35.029 1.00 96.69 101 ILE A N 1
ATOM 828 C CA . ILE A 1 101 ? -24.158 -10.495 35.334 1.00 96.69 101 ILE A CA 1
ATOM 829 C C . ILE A 1 101 ? -23.191 -10.629 36.515 1.00 96.69 101 ILE A C 1
ATOM 831 O O . ILE A 1 101 ? -23.447 -11.406 37.434 1.00 96.69 101 ILE A O 1
ATOM 835 N N . LEU A 1 102 ? -22.107 -9.848 36.523 1.00 97.25 102 LEU A N 1
ATOM 836 C CA . LEU A 1 102 ? -21.152 -9.834 37.632 1.00 97.25 102 LEU A CA 1
ATOM 837 C C . LEU A 1 102 ? -21.811 -9.408 38.948 1.00 97.25 102 LEU A C 1
ATOM 839 O O . LEU A 1 102 ? -21.570 -10.046 39.970 1.00 97.25 102 LEU A O 1
ATOM 843 N N . CYS A 1 103 ? -22.677 -8.391 38.933 1.00 97.00 103 CYS A N 1
ATOM 844 C CA . CYS A 1 103 ? -23.434 -7.989 40.119 1.00 97.00 103 CYS A CA 1
ATOM 845 C C . CYS A 1 103 ? -24.306 -9.133 40.660 1.00 97.00 103 CYS A C 1
ATOM 847 O O . CYS A 1 103 ? -24.259 -9.407 41.857 1.00 97.00 103 CYS A O 1
ATOM 849 N N . MET A 1 104 ? -25.027 -9.855 39.793 1.00 95.56 104 MET A N 1
ATOM 850 C CA . MET A 1 104 ? -25.847 -10.996 40.224 1.00 95.56 104 MET A CA 1
ATOM 851 C C . MET A 1 104 ? -25.016 -12.141 40.817 1.00 95.56 104 MET A C 1
ATOM 853 O O . MET A 1 104 ? -25.442 -12.770 41.784 1.00 95.56 104 MET A O 1
ATOM 857 N N . LEU A 1 105 ? -23.820 -12.404 40.280 1.00 97.19 105 LEU A N 1
ATOM 858 C CA . LEU A 1 105 ? -22.910 -13.412 40.834 1.00 97.19 105 LEU A CA 1
ATOM 859 C C . LEU A 1 105 ? -22.403 -13.030 42.231 1.00 97.19 105 LEU A C 1
ATOM 861 O O . LEU A 1 105 ? -22.307 -13.888 43.106 1.00 97.19 105 LEU A O 1
ATOM 865 N N . ILE A 1 106 ? -22.108 -11.748 42.459 1.00 96.94 106 ILE A N 1
ATOM 866 C CA . ILE A 1 106 ? -21.677 -11.247 43.772 1.00 96.94 106 ILE A CA 1
ATOM 867 C C . ILE A 1 106 ? -22.801 -11.385 44.805 1.00 96.94 106 ILE A C 1
ATOM 869 O O . ILE A 1 106 ? -22.532 -11.764 45.945 1.00 96.94 106 ILE A O 1
ATOM 873 N N . ASP A 1 107 ? -24.051 -11.124 44.419 1.00 96.44 107 ASP A N 1
ATOM 874 C CA . ASP A 1 107 ? -25.198 -11.274 45.320 1.00 96.44 107 ASP A CA 1
ATOM 875 C C . ASP A 1 107 ? -25.433 -12.732 45.739 1.00 96.44 107 ASP A C 1
ATOM 877 O O . ASP A 1 107 ? -25.783 -12.979 46.894 1.00 96.44 107 ASP A O 1
ATOM 881 N N . MET A 1 108 ? -25.173 -13.701 44.853 1.00 91.81 108 MET A N 1
ATOM 882 C CA . MET A 1 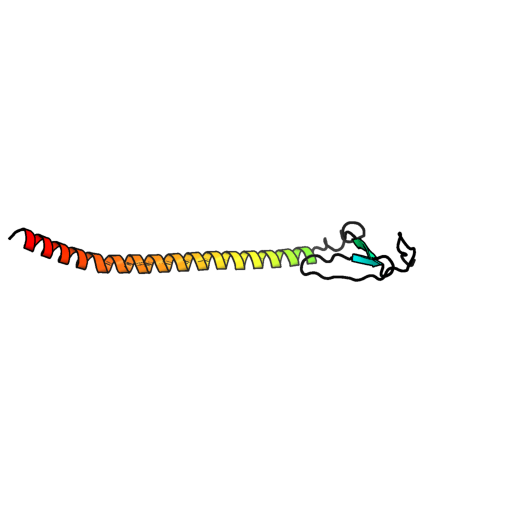108 ? -25.244 -15.131 45.192 1.00 91.81 108 MET A CA 1
ATOM 883 C C . MET A 1 108 ? -24.148 -15.572 46.168 1.00 91.81 108 MET A C 1
ATOM 885 O O . MET A 1 108 ? -24.365 -16.510 46.920 1.00 91.81 108 MET A O 1
ATOM 889 N N . LEU A 1 109 ? -22.984 -14.914 46.171 1.00 95.81 109 LEU A N 1
ATOM 890 C CA . LEU A 1 109 ? -21.883 -15.222 47.096 1.00 95.81 109 LEU A CA 1
ATOM 891 C C . LEU A 1 109 ? -22.053 -14.581 48.481 1.00 95.81 109 LEU A C 1
ATOM 893 O O . LEU A 1 109 ? -21.371 -14.974 49.424 1.00 95.81 109 LEU A O 1
ATOM 897 N N . ARG A 1 110 ? -22.903 -13.556 48.602 1.00 90.50 110 ARG A N 1
ATOM 898 C CA . ARG A 1 110 ? -23.161 -12.853 49.871 1.00 90.50 110 ARG A CA 1
ATOM 899 C C . ARG A 1 110 ? -24.263 -13.485 50.721 1.00 90.50 110 ARG A C 1
ATOM 901 O O . ARG A 1 110 ? -24.435 -13.059 51.862 1.00 90.50 110 ARG A O 1
ATOM 908 N N . LYS A 1 111 ? -25.008 -14.444 50.181 1.00 72.38 111 LYS A N 1
ATOM 909 C CA . LYS A 1 111 ? -26.005 -15.244 50.901 1.00 72.38 111 LYS A CA 1
ATOM 910 C C . LYS A 1 111 ? -25.487 -16.655 51.114 1.00 72.38 111 LYS A C 1
ATOM 912 O O . LYS A 1 111 ? -25.857 -17.222 52.162 1.00 72.38 111 LYS A O 1
#

Sequence (111 aa):
MEEKCPQCAAPLKRATEINSLIETEIIECEYCGYTCKIDPKMKKTAALLNTPNVLARNKRIRDREYREERQRIEDQKSEKQKKKESRDRLLLYMFPIICVILCMLIDMLRK